Protein AF-A0A5S9M7L2-F1 (afdb_monomer)

Solvent-a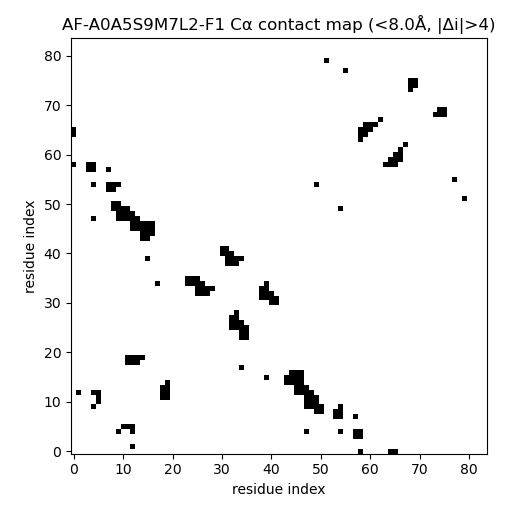ccessible surface area (backbone atoms only — not comparable to full-atom values): 5354 Å² total; per-residue (Å²): 95,74,65,55,42,47,76,52,55,33,80,43,42,24,55,74,79,47,75,61,54,97,84,58,51,79,45,82,67,80,80,27,41,29,49,75,86,44,77,41,59,72,82,81,47,76,50,72,44,59,60,63,87,48,41,54,58,63,47,66,37,87,87,30,58,52,50,51,39,51,74,71,69,50,89,82,85,91,81,90,82,82,91,126

InterPro domains:
  IPR010273 Protein of unknown function DUF881 [PF05949] (1-81)
  IPR010273 Protein of unknown function DUF881 [PTHR37313] (2-80)

Foldseek 3Di:
DVVLLVVLPFPWKDKVPHTDDPPWDWDDDDQWIAIPNDTDGDPIDMDTDDDCVRRVVSCVPVVHPVVVCVVVVHDDDDDDDDDD

Radius of gyration: 13.01 Å; Cα contacts (8 Å, |Δi|>4): 104; chains: 1; bounding box: 28×36×25 Å

Mean predicted aligned error: 3.3 Å

pLDDT: mean 93.08, std 5.66, range [51.66, 97.5]

Organism: Bacillus safensis (NCBI:txid561879)

Structure (mmCIF, N/CA/C/O backbone):
data_AF-A0A5S9M7L2-F1
#
_entry.id   AF-A0A5S9M7L2-F1
#
loop_
_atom_site.group_PDB
_atom_site.id
_atom_site.type_symbol
_atom_site.label_atom_id
_atom_site.label_alt_id
_atom_site.label_comp_id
_atom_site.label_asym_id
_atom_site.label_entity_id
_atom_site.label_seq_id
_atom_site.pdbx_PDB_ins_code
_atom_site.Cartn_x
_atom_site.Cartn_y
_atom_site.Cartn_z
_atom_site.occupancy
_atom_site.B_iso_or_equiv
_atom_site.auth_seq_id
_atom_site.auth_comp_id
_atom_site.auth_asym_id
_atom_site.auth_atom_id
_atom_site.pdbx_PDB_model_num
ATOM 1 N N . MET A 1 1 ? -0.419 5.084 -5.575 1.00 87.94 1 MET A N 1
ATOM 2 C CA . MET A 1 1 ? -0.109 3.750 -5.031 1.00 87.94 1 MET A CA 1
ATOM 3 C C . MET A 1 1 ? -1.121 2.665 -5.369 1.00 87.94 1 MET A C 1
ATOM 5 O O . MET A 1 1 ? -0.760 1.770 -6.113 1.00 87.94 1 MET A O 1
ATOM 9 N N . ILE A 1 2 ? -2.370 2.687 -4.875 1.00 93.12 2 ILE A N 1
ATOM 10 C CA . ILE A 1 2 ? -3.299 1.550 -5.100 1.00 93.12 2 ILE A CA 1
ATOM 11 C C . ILE A 1 2 ? -3.548 1.294 -6.593 1.00 93.12 2 ILE A C 1
ATOM 13 O O . ILE A 1 2 ? -3.420 0.167 -7.063 1.00 93.12 2 ILE A O 1
ATOM 17 N N . ASN A 1 3 ? -3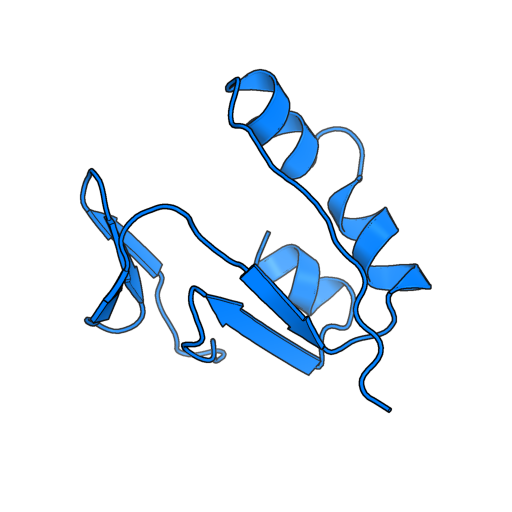.812 2.358 -7.352 1.00 91.38 3 ASN A N 1
ATOM 18 C CA . ASN A 1 3 ? -3.985 2.256 -8.800 1.00 91.38 3 ASN A CA 1
ATOM 19 C C . ASN A 1 3 ? -2.696 1.822 -9.509 1.00 91.38 3 ASN A C 1
ATOM 21 O O . ASN A 1 3 ? -2.770 1.027 -10.434 1.00 91.38 3 ASN A O 1
ATOM 25 N N . GLU A 1 4 ? -1.525 2.289 -9.066 1.00 92.19 4 GLU A N 1
ATOM 26 C CA . GLU A 1 4 ? -0.235 1.883 -9.648 1.00 92.19 4 GLU A CA 1
ATOM 27 C C . GLU A 1 4 ? -0.011 0.381 -9.486 1.00 92.19 4 GLU A C 1
ATOM 29 O O . GLU A 1 4 ? 0.373 -0.277 -10.446 1.00 92.19 4 GLU A O 1
ATOM 34 N N . LEU A 1 5 ? -0.328 -0.182 -8.315 1.00 95.06 5 LEU A N 1
ATOM 35 C CA . LEU A 1 5 ? -0.255 -1.623 -8.080 1.00 95.06 5 LEU A CA 1
ATOM 36 C C . LEU A 1 5 ? -1.156 -2.392 -9.054 1.00 95.06 5 LEU A C 1
ATOM 38 O O . LEU A 1 5 ? -0.691 -3.333 -9.693 1.00 95.06 5 LEU A O 1
ATOM 42 N N . PHE A 1 6 ? -2.416 -1.974 -9.218 1.00 95.19 6 PHE A N 1
ATOM 43 C CA . PHE A 1 6 ? -3.337 -2.623 -10.158 1.00 95.19 6 PHE A CA 1
ATOM 44 C C . PHE A 1 6 ? -2.890 -2.488 -11.619 1.00 95.19 6 PHE A C 1
ATOM 46 O O . PHE A 1 6 ? -2.883 -3.480 -12.344 1.00 95.19 6 PHE A O 1
ATOM 53 N N . ILE A 1 7 ? -2.468 -1.293 -12.045 1.00 94.00 7 ILE A N 1
ATOM 54 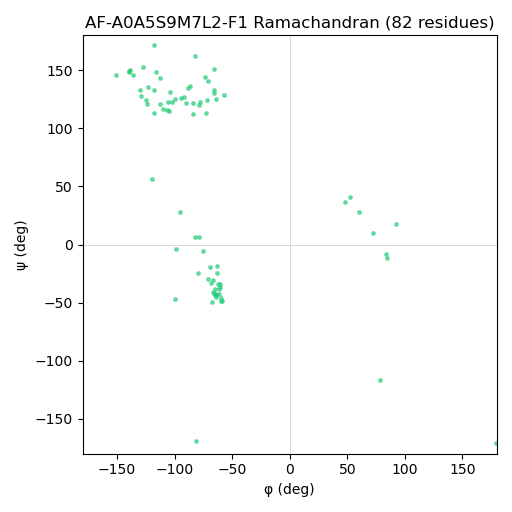C CA . ILE A 1 7 ? -1.954 -1.040 -13.403 1.00 94.00 7 ILE A CA 1
ATOM 55 C C . ILE A 1 7 ? -0.709 -1.893 -13.682 1.00 94.00 7 ILE A C 1
ATOM 57 O O . ILE A 1 7 ? -0.523 -2.370 -14.798 1.00 94.00 7 ILE A O 1
ATOM 61 N N . SER A 1 8 ? 0.105 -2.142 -12.658 1.00 95.19 8 SER A N 1
ATOM 62 C CA . SER A 1 8 ? 1.328 -2.948 -12.743 1.00 95.19 8 SER A CA 1
ATOM 63 C C . SER A 1 8 ? 1.081 -4.457 -12.648 1.00 95.19 8 SER A C 1
ATOM 65 O O . SER A 1 8 ? 2.031 -5.232 -12.575 1.00 95.19 8 SER A O 1
ATOM 67 N N . GLY A 1 9 ? -0.182 -4.896 -12.640 1.00 95.50 9 GLY A N 1
ATOM 68 C CA . GLY A 1 9 ? -0.543 -6.312 -12.671 1.00 95.50 9 GLY A CA 1
ATOM 69 C C . GLY A 1 9 ? -0.746 -6.963 -11.302 1.00 95.50 9 GLY A C 1
ATOM 70 O O . GLY A 1 9 ? -0.735 -8.191 -11.210 1.00 95.50 9 GLY A O 1
ATOM 71 N N . ALA A 1 10 ? -0.950 -6.191 -10.229 1.00 96.81 10 ALA A N 1
ATOM 72 C CA . ALA A 1 10 ? -1.381 -6.767 -8.957 1.00 96.81 10 ALA A CA 1
ATOM 73 C C . ALA A 1 10 ? -2.782 -7.392 -9.097 1.00 96.81 10 ALA A C 1
ATOM 75 O O . ALA A 1 10 ? -3.745 -6.732 -9.482 1.00 96.81 10 ALA A O 1
ATOM 76 N N . SER A 1 11 ? -2.904 -8.666 -8.731 1.00 95.56 11 SER A N 1
ATOM 77 C CA . SER A 1 11 ? -4.162 -9.431 -8.738 1.00 95.56 11 SER A CA 1
ATOM 78 C C . SER A 1 11 ? -5.054 -9.143 -7.524 1.00 95.56 11 SER A C 1
ATOM 80 O O . SER A 1 11 ? -6.273 -9.322 -7.564 1.00 95.56 11 SER A O 1
ATOM 82 N N . ALA A 1 12 ? -4.450 -8.695 -6.425 1.00 96.50 12 ALA A N 1
ATOM 83 C CA . ALA A 1 12 ? -5.138 -8.292 -5.210 1.00 96.50 12 ALA A CA 1
ATOM 84 C C . ALA A 1 12 ? -4.321 -7.227 -4.482 1.00 96.50 12 ALA A C 1
ATOM 86 O O . ALA A 1 12 ? -3.091 -7.281 -4.485 1.00 96.50 12 ALA A O 1
ATOM 87 N N . VAL A 1 13 ? -5.018 -6.296 -3.833 1.00 97.31 13 VAL A N 1
ATOM 88 C CA . VAL A 1 13 ? -4.437 -5.255 -2.980 1.00 97.31 13 VAL A CA 1
ATOM 89 C C . VAL A 1 13 ? -5.269 -5.154 -1.702 1.00 97.31 13 VAL A C 1
ATOM 91 O O . VAL A 1 13 ? -6.487 -5.343 -1.738 1.00 97.31 13 VAL A O 1
ATOM 94 N N . SER A 1 14 ? -4.633 -4.862 -0.570 1.00 97.50 14 SER A N 1
ATOM 95 C CA . SER A 1 14 ? -5.305 -4.611 0.707 1.00 97.50 14 SER A CA 1
ATOM 96 C C . SER A 1 14 ? -4.672 -3.457 1.475 1.00 97.50 14 SER A C 1
ATOM 98 O O . SER A 1 14 ? -3.455 -3.283 1.415 1.00 97.50 14 SER A O 1
ATOM 100 N N . ILE A 1 15 ? -5.481 -2.743 2.258 1.00 97.19 15 ILE A N 1
ATOM 101 C CA . ILE A 1 15 ? -5.039 -1.732 3.230 1.00 97.19 15 ILE A CA 1
ATOM 102 C C . ILE A 1 15 ? -5.344 -2.269 4.627 1.00 97.19 15 ILE A C 1
ATOM 104 O O . ILE A 1 15 ? -6.495 -2.594 4.908 1.00 97.19 15 ILE A O 1
ATOM 108 N N . ASN A 1 16 ? -4.327 -2.413 5.481 1.00 95.75 16 ASN A N 1
ATOM 109 C CA . ASN A 1 16 ? -4.450 -2.975 6.836 1.00 95.75 16 ASN A CA 1
ATOM 110 C C . ASN A 1 16 ? -5.241 -4.302 6.874 1.00 95.75 16 ASN A C 1
ATOM 112 O O . ASN A 1 16 ? -6.015 -4.570 7.787 1.00 95.75 16 ASN A O 1
ATOM 116 N N . GLY A 1 17 ? -5.062 -5.137 5.845 1.00 95.12 17 GLY A N 1
ATOM 117 C CA . GLY A 1 17 ? -5.747 -6.424 5.696 1.00 95.12 17 GLY A CA 1
ATOM 118 C C . GLY A 1 17 ? -7.142 -6.367 5.058 1.00 95.12 17 GLY A C 1
ATOM 119 O O . GLY A 1 17 ? -7.646 -7.408 4.642 1.00 95.12 17 GLY A O 1
ATOM 120 N N . GLN A 1 18 ? -7.756 -5.191 4.888 1.00 97.44 18 GLN A N 1
ATOM 121 C CA . GLN A 1 18 ? -9.018 -5.065 4.152 1.00 97.44 18 GLN A CA 1
ATOM 122 C C . GLN A 1 18 ? -8.766 -5.089 2.643 1.00 97.44 18 GLN A C 1
ATOM 124 O O . GLN A 1 18 ? -8.054 -4.238 2.105 1.00 97.44 18 GLN A O 1
ATOM 129 N N . ARG A 1 19 ? -9.358 -6.070 1.953 1.00 96.81 19 ARG A N 1
ATOM 130 C CA . ARG A 1 19 ? -9.236 -6.236 0.499 1.00 96.81 19 ARG A CA 1
ATOM 131 C C . A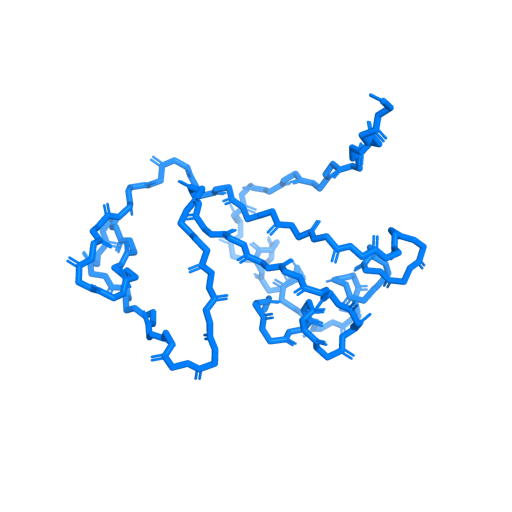RG A 1 19 ? -9.888 -5.069 -0.241 1.00 96.81 19 ARG A C 1
ATOM 133 O O . ARG A 1 19 ? -11.048 -4.756 0.002 1.00 96.81 19 ARG A O 1
ATOM 140 N N . ILE A 1 20 ? -9.156 -4.497 -1.191 1.00 97.44 20 ILE A N 1
ATOM 141 C CA . ILE A 1 20 ? -9.646 -3.461 -2.098 1.00 97.44 20 ILE A CA 1
ATOM 142 C C . ILE A 1 20 ? -10.276 -4.115 -3.328 1.00 97.44 20 ILE A C 1
ATOM 144 O O . ILE A 1 20 ? -9.720 -5.049 -3.913 1.00 97.44 20 ILE A O 1
ATOM 148 N N . THR A 1 21 ? -11.443 -3.616 -3.722 1.00 94.50 21 THR A N 1
ATOM 149 C CA . THR A 1 21 ? -12.156 -4.017 -4.939 1.00 94.50 21 THR A CA 1
ATOM 150 C C . THR A 1 21 ? -12.302 -2.831 -5.892 1.00 94.50 21 THR A C 1
ATOM 152 O O . THR A 1 21 ? -12.037 -1.692 -5.519 1.00 94.50 21 THR A O 1
ATOM 155 N N . HIS A 1 22 ? -12.775 -3.070 -7.117 1.00 90.62 22 HIS A N 1
ATOM 156 C CA . HIS A 1 22 ? -13.044 -1.992 -8.079 1.00 90.62 22 HIS A CA 1
ATOM 157 C C . HIS A 1 22 ? -14.137 -1.010 -7.632 1.00 90.62 22 HIS A C 1
ATOM 159 O O . HIS A 1 22 ? -14.221 0.086 -8.175 1.00 90.62 22 HIS A O 1
ATOM 165 N N . GLN A 1 23 ? -14.979 -1.401 -6.674 1.00 94.19 23 GLN A N 1
ATOM 166 C CA . GLN A 1 23 ? -16.047 -0.563 -6.125 1.00 94.19 23 GLN A CA 1
ATOM 167 C C . GLN A 1 23 ? -15.647 0.088 -4.799 1.00 94.19 23 GLN A C 1
ATOM 169 O O . GLN A 1 23 ? -16.421 0.873 -4.257 1.00 94.19 23 GLN A O 1
ATOM 174 N N . SER A 1 24 ? -14.460 -0.241 -4.279 1.00 96.12 24 SER A N 1
ATOM 175 C CA . SER A 1 24 ? -14.002 0.294 -3.008 1.00 96.12 24 SER A CA 1
ATOM 176 C C . SER A 1 24 ? -13.655 1.774 -3.130 1.00 96.12 24 SER A C 1
ATOM 178 O O . SER A 1 24 ? -13.033 2.196 -4.106 1.00 96.12 24 SER A O 1
ATOM 180 N N . TYR A 1 25 ? -13.998 2.555 -2.111 1.00 95.56 25 TYR A N 1
ATOM 181 C CA . TYR A 1 25 ? -13.594 3.952 -1.996 1.00 95.56 25 TYR A CA 1
ATOM 182 C C . TYR A 1 25 ? -12.692 4.160 -0.782 1.00 95.56 25 TYR A C 1
ATOM 184 O O . TYR A 1 25 ? -12.807 3.482 0.240 1.00 95.56 25 TYR A O 1
ATOM 192 N N . ILE A 1 26 ? -11.780 5.122 -0.908 1.00 95.31 26 ILE A N 1
ATOM 193 C CA . ILE A 1 26 ? -10.795 5.456 0.118 1.00 95.31 26 ILE A CA 1
ATOM 194 C C . ILE A 1 26 ? -10.932 6.943 0.432 1.00 95.31 26 ILE A C 1
ATOM 196 O O . ILE A 1 26 ? -10.824 7.777 -0.465 1.00 95.31 26 ILE A O 1
ATOM 200 N N . HIS A 1 27 ? -11.155 7.276 1.701 1.00 94.88 27 HIS A N 1
ATOM 201 C CA . HIS A 1 27 ? -11.284 8.655 2.169 1.00 94.88 27 HIS A CA 1
ATOM 202 C C . HIS A 1 27 ? -10.362 8.906 3.365 1.00 94.88 27 HIS A C 1
ATOM 204 O O . HIS A 1 27 ? -10.405 8.182 4.357 1.00 94.88 27 HIS A O 1
ATOM 210 N N . CYS A 1 28 ? -9.545 9.959 3.302 1.00 90.75 28 CYS A N 1
ATOM 211 C CA . CYS A 1 28 ? -8.764 10.427 4.448 1.00 90.75 28 CYS A CA 1
ATOM 212 C C . CYS A 1 28 ? -9.647 11.233 5.411 1.00 90.75 28 CYS A C 1
ATOM 214 O O . CYS A 1 28 ? -10.225 12.235 4.997 1.00 90.75 28 CYS A O 1
ATOM 216 N N . ASN A 1 29 ? -9.734 10.813 6.673 1.00 90.69 29 ASN A N 1
ATOM 217 C CA . ASN A 1 29 ? -10.528 11.461 7.719 1.00 90.69 29 ASN A CA 1
ATOM 218 C C . ASN A 1 29 ? -9.620 11.912 8.875 1.00 90.69 29 ASN A C 1
ATOM 220 O O . ASN A 1 29 ? -9.801 11.513 10.023 1.00 90.69 29 ASN A O 1
ATOM 224 N N . GLY A 1 30 ? -8.604 12.722 8.562 1.00 88.19 30 GLY A N 1
ATOM 225 C CA . GLY A 1 30 ? -7.613 13.193 9.531 1.00 88.19 30 GLY A CA 1
ATOM 226 C C . GLY A 1 30 ? -6.564 12.116 9.838 1.00 88.19 30 GLY A C 1
ATOM 227 O O . GLY A 1 30 ? -5.825 11.743 8.930 1.00 88.19 30 GLY A O 1
ATOM 228 N N . PRO A 1 31 ? -6.462 11.607 11.082 1.00 88.94 31 PRO A N 1
ATOM 229 C CA . PRO A 1 31 ? -5.426 10.636 11.453 1.00 88.94 31 PRO A CA 1
ATOM 230 C C . PRO A 1 31 ? -5.684 9.211 10.929 1.00 88.94 31 PRO A C 1
ATOM 232 O O . PRO A 1 31 ? -4.849 8.328 11.126 1.00 88.94 31 PRO A O 1
ATOM 235 N N . VAL A 1 32 ? -6.838 8.965 10.298 1.00 93.88 32 VAL A N 1
ATOM 236 C CA . VAL A 1 32 ? -7.259 7.643 9.816 1.00 93.88 32 VAL A CA 1
ATOM 237 C C . VAL A 1 32 ? -7.655 7.682 8.342 1.00 93.88 32 VAL A C 1
ATOM 239 O O . VAL A 1 32 ? -8.143 8.693 7.830 1.00 93.88 32 VAL A O 1
ATOM 242 N N . VAL A 1 33 ? -7.514 6.541 7.673 1.00 95.00 33 VAL A N 1
ATOM 243 C CA . VAL A 1 33 ? -8.056 6.303 6.332 1.00 95.00 33 VAL A CA 1
ATOM 244 C C . VAL A 1 33 ? -9.297 5.430 6.459 1.00 95.00 33 VAL A C 1
ATOM 246 O O . VAL A 1 33 ? -9.282 4.410 7.134 1.00 95.00 33 VAL A O 1
ATOM 249 N N . THR A 1 34 ? -10.386 5.828 5.812 1.00 96.44 34 THR A N 1
ATOM 250 C CA . THR A 1 34 ? -11.627 5.054 5.743 1.00 96.44 34 THR A CA 1
ATOM 251 C C . THR A 1 34 ? -11.691 4.313 4.416 1.00 96.44 34 THR A C 1
ATOM 253 O O . THR A 1 34 ? -11.589 4.945 3.366 1.00 96.44 34 THR A O 1
ATOM 256 N N . VAL A 1 35 ? -11.878 2.997 4.468 1.00 97.31 35 VAL A N 1
ATOM 257 C CA . VAL A 1 35 ? -12.069 2.117 3.311 1.00 97.31 35 VAL A CA 1
ATOM 258 C C . VAL A 1 35 ? -13.453 1.494 3.424 1.00 97.31 35 VAL A C 1
ATOM 260 O O . VAL A 1 35 ? -13.711 0.730 4.351 1.00 97.31 35 VAL A O 1
ATOM 263 N N . ASP A 1 36 ? -14.358 1.835 2.510 1.00 96.50 36 ASP A N 1
ATOM 264 C CA . ASP A 1 36 ? -15.730 1.300 2.492 1.00 96.50 36 ASP A CA 1
ATOM 265 C C . ASP A 1 36 ? -16.469 1.446 3.838 1.00 96.50 36 ASP A C 1
ATOM 267 O O . ASP A 1 36 ? -17.149 0.540 4.315 1.00 96.50 36 ASP A O 1
ATOM 271 N N . GLY A 1 37 ? -16.285 2.597 4.493 1.00 95.88 37 GLY A N 1
ATOM 272 C CA . GLY A 1 37 ? -16.885 2.909 5.796 1.00 95.88 37 GLY A CA 1
ATOM 273 C C . GLY A 1 37 ? -16.115 2.371 7.008 1.00 95.88 37 GLY A C 1
ATOM 274 O O . GLY A 1 37 ? -16.421 2.758 8.134 1.00 95.88 37 GLY A O 1
ATOM 275 N N . VAL A 1 38 ? -15.085 1.547 6.804 1.00 96.31 38 VAL A N 1
ATOM 276 C 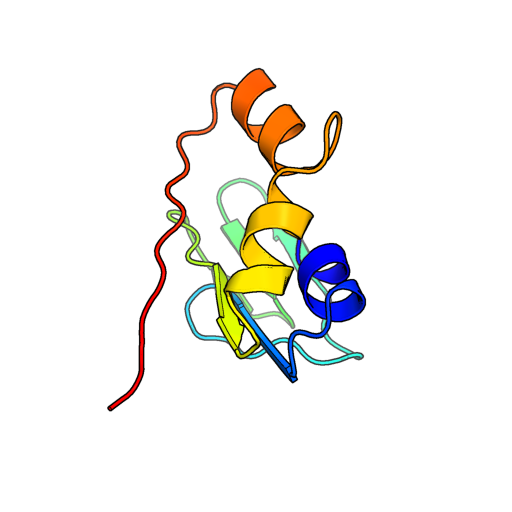CA . VAL A 1 38 ? -14.237 1.004 7.874 1.00 96.31 38 VAL A CA 1
ATOM 277 C C . VAL A 1 38 ? -13.004 1.880 8.062 1.00 96.31 38 VAL A C 1
ATOM 279 O O . VAL A 1 38 ? -12.270 2.146 7.113 1.00 96.31 38 VAL A O 1
ATOM 282 N N . GLN A 1 39 ? -12.765 2.336 9.289 1.00 96.44 39 GLN A N 1
ATOM 283 C CA . GLN A 1 39 ? -11.623 3.187 9.614 1.00 96.44 39 GLN A CA 1
ATOM 284 C C . GLN A 1 39 ? -10.376 2.367 9.942 1.00 96.44 39 GLN A C 1
ATOM 286 O O . GLN A 1 39 ? -10.425 1.421 10.724 1.00 96.44 39 GLN A O 1
ATOM 291 N N . HIS A 1 40 ? -9.246 2.805 9.399 1.00 96.19 40 HIS A N 1
ATOM 292 C CA . HIS A 1 40 ? -7.925 2.234 9.609 1.00 96.19 40 HIS A CA 1
ATOM 293 C C . HIS A 1 40 ? -6.985 3.324 10.128 1.00 96.19 40 HIS A C 1
ATOM 295 O O . HIS A 1 40 ? -6.832 4.345 9.453 1.00 96.19 40 HIS A O 1
ATOM 301 N N . PRO A 1 41 ? -6.372 3.166 11.313 1.00 94.12 41 PRO A N 1
ATOM 302 C CA . PRO A 1 41 ? -5.358 4.091 11.803 1.00 94.12 41 PRO A CA 1
ATOM 303 C C . PRO A 1 41 ? -3.975 3.787 11.216 1.00 94.12 41 PRO A C 1
ATOM 305 O O . PRO A 1 41 ? -3.711 2.683 10.733 1.00 94.12 41 PRO A O 1
ATOM 308 N N . ALA A 1 42 ? -3.080 4.771 11.299 1.00 91.50 42 ALA A N 1
ATOM 309 C CA . ALA A 1 42 ? -1.660 4.561 11.047 1.00 91.50 42 ALA A CA 1
ATOM 310 C C . ALA A 1 42 ? -1.039 3.630 12.120 1.00 91.50 42 ALA A C 1
ATOM 312 O O . ALA A 1 42 ? -1.486 3.653 13.271 1.00 91.50 42 ALA A O 1
ATOM 313 N N . PRO A 1 43 ? 0.013 2.853 11.792 1.00 93.31 43 PRO A N 1
ATOM 314 C CA . PRO A 1 43 ? 0.691 2.768 10.495 1.00 93.31 43 PRO A CA 1
ATOM 315 C C . PRO A 1 43 ? -0.130 2.019 9.435 1.00 93.31 43 PRO A C 1
ATOM 317 O O . PRO A 1 43 ? -0.812 1.040 9.732 1.00 93.31 43 PRO A O 1
ATOM 320 N N . PHE A 1 44 ? -0.039 2.474 8.183 1.00 93.38 44 PHE A N 1
ATOM 321 C CA . PHE A 1 44 ? -0.732 1.850 7.057 1.00 93.38 44 PHE A CA 1
ATOM 322 C C . PHE A 1 44 ? 0.141 0.781 6.407 1.00 93.38 44 PHE A C 1
ATOM 324 O O . PHE A 1 44 ? 1.230 1.070 5.915 1.00 93.38 44 PHE A O 1
ATOM 331 N N . VAL A 1 45 ? -0.362 -0.447 6.357 1.00 95.19 45 VAL A N 1
ATOM 332 C CA . VAL A 1 45 ? 0.262 -1.566 5.654 1.00 95.19 45 VAL A CA 1
ATOM 333 C C . VAL A 1 45 ? -0.514 -1.824 4.376 1.00 95.19 45 VAL A C 1
ATOM 335 O O . VAL A 1 45 ? -1.682 -2.217 4.407 1.00 95.19 45 VAL A O 1
ATOM 338 N N . ILE A 1 46 ? 0.149 -1.611 3.243 1.00 95.75 46 ILE A N 1
ATOM 339 C CA . ILE A 1 46 ? -0.425 -1.866 1.927 1.00 95.75 46 ILE A CA 1
ATOM 340 C C . ILE A 1 46 ? 0.234 -3.118 1.374 1.00 95.75 46 ILE A C 1
ATOM 342 O O . ILE A 1 46 ? 1.444 -3.168 1.173 1.00 95.75 46 ILE A O 1
ATOM 346 N N . SER A 1 47 ? -0.569 -4.159 1.186 1.00 96.12 47 SER A N 1
ATOM 347 C CA 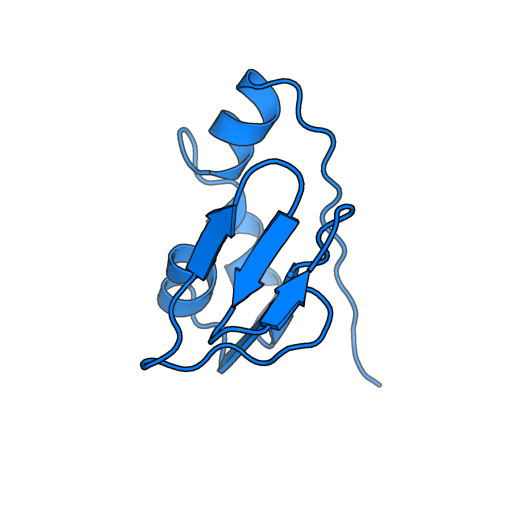. SER A 1 47 ? -0.113 -5.453 0.678 1.00 96.12 47 SER A CA 1
ATOM 348 C C . SER A 1 47 ? -0.698 -5.696 -0.701 1.00 96.12 47 SER A C 1
ATOM 350 O O . SER A 1 47 ? -1.843 -5.330 -0.962 1.00 96.12 47 SER A O 1
ATOM 352 N N . ALA A 1 48 ? 0.084 -6.320 -1.576 1.00 96.44 48 ALA A N 1
ATOM 353 C CA . ALA A 1 48 ? -0.335 -6.659 -2.926 1.00 96.44 48 ALA A CA 1
ATOM 354 C C . ALA A 1 48 ? 0.169 -8.047 -3.327 1.00 96.44 48 ALA A C 1
ATOM 356 O O . ALA A 1 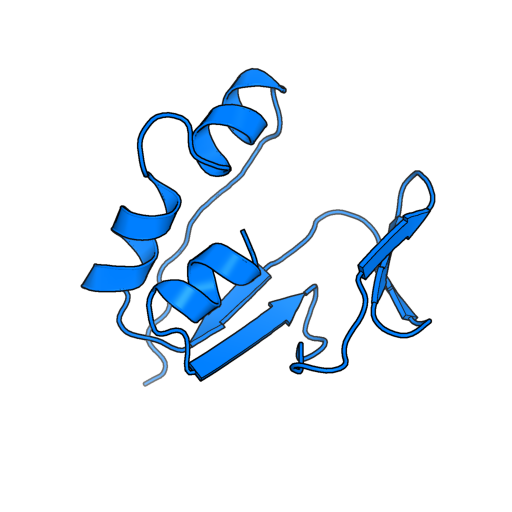48 ? 1.243 -8.469 -2.900 1.00 96.44 48 ALA A O 1
ATOM 357 N N . ILE A 1 49 ? -0.606 -8.741 -4.161 1.00 96.69 49 ILE A N 1
ATOM 358 C CA . ILE A 1 49 ? -0.245 -10.037 -4.746 1.00 96.69 49 ILE A CA 1
ATOM 359 C C . ILE A 1 49 ? 0.010 -9.841 -6.239 1.00 96.69 49 ILE A C 1
ATOM 361 O O . ILE A 1 49 ? -0.909 -9.508 -6.988 1.00 96.69 49 ILE A O 1
ATOM 365 N N . GLY A 1 50 ? 1.237 -10.091 -6.682 1.00 95.62 50 GLY A N 1
ATOM 366 C CA . GLY A 1 50 ? 1.644 -10.039 -8.085 1.00 95.62 50 GLY A CA 1
ATOM 367 C C . GLY A 1 50 ? 3.128 -10.362 -8.234 1.00 95.62 50 GLY A C 1
ATOM 368 O O . GLY A 1 50 ? 3.763 -10.790 -7.268 1.00 95.62 50 GLY A O 1
ATOM 369 N N . ASP A 1 51 ? 3.680 -10.160 -9.430 1.00 95.88 51 ASP A N 1
ATOM 370 C CA . ASP A 1 51 ? 5.107 -10.377 -9.672 1.00 95.88 51 ASP A CA 1
ATOM 371 C C . ASP A 1 51 ? 5.938 -9.256 -9.015 1.00 95.88 51 ASP A C 1
ATOM 373 O O . ASP A 1 51 ? 5.879 -8.105 -9.457 1.00 95.88 51 ASP A O 1
ATOM 377 N N . PRO A 1 52 ? 6.743 -9.547 -7.976 1.00 94.56 52 PRO A N 1
ATOM 378 C CA . PRO A 1 52 ? 7.556 -8.532 -7.317 1.00 94.56 52 PRO A CA 1
ATOM 379 C C . PRO A 1 52 ? 8.605 -7.905 -8.246 1.00 94.56 52 PRO A C 1
ATOM 381 O O . PRO A 1 52 ? 9.010 -6.772 -7.993 1.00 94.56 52 PRO A O 1
ATOM 384 N N . ALA A 1 53 ? 9.035 -8.600 -9.307 1.00 94.69 53 ALA A N 1
ATOM 385 C CA . ALA A 1 53 ? 9.947 -8.044 -10.305 1.00 94.69 53 ALA A CA 1
ATOM 386 C C . ALA A 1 53 ? 9.289 -6.946 -11.158 1.00 94.69 53 ALA A C 1
ATOM 388 O O . ALA A 1 53 ? 9.997 -6.132 -11.742 1.00 94.69 53 ALA A O 1
ATOM 389 N N . VAL A 1 54 ? 7.953 -6.892 -11.191 1.00 95.44 54 VAL A N 1
ATOM 390 C CA . VAL A 1 54 ? 7.174 -5.847 -11.871 1.00 95.44 54 VAL A CA 1
ATOM 391 C C . VAL A 1 54 ? 6.678 -4.797 -10.876 1.00 95.44 54 VAL A C 1
ATOM 393 O O . VAL A 1 54 ? 6.842 -3.600 -11.104 1.00 95.44 54 VAL A O 1
ATOM 396 N N . LEU A 1 55 ? 6.114 -5.228 -9.743 1.00 95.19 55 LEU A N 1
ATOM 397 C CA . LEU A 1 55 ? 5.477 -4.323 -8.783 1.00 95.19 55 LEU A CA 1
ATOM 398 C C . LEU A 1 55 ? 6.470 -3.378 -8.095 1.00 95.19 55 LEU A C 1
ATOM 400 O O . LEU A 1 55 ? 6.161 -2.204 -7.911 1.00 95.19 55 LEU A O 1
ATOM 404 N N . ILE A 1 56 ? 7.658 -3.861 -7.711 1.00 93.94 56 ILE A N 1
ATOM 405 C CA . ILE A 1 56 ? 8.628 -3.033 -6.977 1.00 93.94 56 ILE A CA 1
ATOM 406 C C . ILE A 1 56 ? 9.180 -1.903 -7.863 1.00 93.94 56 ILE A C 1
ATOM 408 O O . ILE A 1 56 ? 9.141 -0.754 -7.419 1.00 93.94 56 ILE A O 1
ATOM 412 N N . PRO A 1 57 ? 9.655 -2.149 -9.101 1.00 93.31 57 PRO A N 1
ATOM 413 C CA . PRO A 1 57 ? 10.076 -1.061 -9.983 1.00 93.31 57 PRO A CA 1
ATOM 414 C C . PRO A 1 57 ? 8.951 -0.076 -10.302 1.00 93.31 57 PRO A C 1
ATOM 416 O O . PRO A 1 57 ? 9.202 1.122 -10.358 1.00 93.31 57 PRO A O 1
ATOM 419 N N . ALA A 1 58 ? 7.714 -0.556 -10.459 1.00 92.75 58 ALA A N 1
ATOM 420 C CA . ALA A 1 58 ? 6.581 0.311 -10.765 1.00 92.75 58 ALA A CA 1
ATOM 421 C C . ALA A 1 58 ? 6.222 1.285 -9.631 1.00 92.75 58 ALA A C 1
ATOM 423 O O . ALA A 1 58 ? 5.760 2.391 -9.894 1.00 92.75 58 ALA A O 1
ATOM 424 N N . LEU A 1 59 ? 6.464 0.908 -8.372 1.00 92.06 59 LEU A N 1
ATOM 425 C CA . LEU A 1 59 ? 6.333 1.833 -7.242 1.00 92.06 59 LEU A CA 1
ATOM 426 C C . LEU A 1 59 ? 7.448 2.890 -7.222 1.00 92.06 59 LEU A C 1
ATOM 428 O O . LEU A 1 59 ? 7.211 4.008 -6.781 1.00 92.06 59 LEU A O 1
ATOM 432 N N . ASN A 1 60 ? 8.638 2.557 -7.728 1.00 90.50 60 ASN A N 1
ATOM 433 C CA . ASN A 1 60 ? 9.818 3.431 -7.754 1.00 90.50 60 ASN A CA 1
ATOM 434 C C . ASN A 1 60 ? 9.968 4.197 -9.083 1.00 90.50 60 ASN A C 1
ATOM 436 O O . ASN A 1 60 ? 11.082 4.511 -9.506 1.00 90.50 60 ASN A O 1
ATOM 440 N N . ILE A 1 61 ? 8.861 4.464 -9.782 1.00 90.75 61 ILE A N 1
ATOM 441 C CA . ILE A 1 61 ? 8.877 5.321 -10.972 1.00 90.75 61 ILE A CA 1
ATOM 442 C C . ILE A 1 61 ? 9.241 6.744 -10.543 1.00 90.75 61 ILE A C 1
ATOM 444 O O . ILE A 1 61 ? 8.653 7.276 -9.603 1.00 90.75 61 ILE A O 1
ATOM 448 N N . ALA A 1 62 ? 10.178 7.364 -11.265 1.00 90.69 62 ALA A N 1
ATOM 449 C CA . ALA A 1 62 ? 10.610 8.732 -11.004 1.00 90.69 62 ALA A CA 1
ATOM 450 C C . ALA A 1 62 ? 9.429 9.717 -11.068 1.00 90.69 62 ALA A C 1
ATOM 452 O O . ALA A 1 62 ? 8.672 9.732 -12.041 1.00 90.69 62 ALA A O 1
ATOM 453 N N . GLY A 1 63 ? 9.284 10.542 -10.033 1.00 89.88 63 GLY A N 1
ATOM 454 C CA . GLY A 1 63 ? 8.150 11.450 -9.850 1.00 89.88 63 GLY A CA 1
ATOM 455 C C . GLY A 1 63 ? 6.841 10.750 -9.463 1.00 89.88 63 GLY A C 1
ATOM 456 O O . GLY A 1 63 ? 5.783 11.376 -9.502 1.00 89.88 63 GLY A O 1
ATOM 457 N N . GLY A 1 64 ? 6.892 9.457 -9.134 1.00 90.75 64 GLY A N 1
ATOM 458 C CA . GLY A 1 64 ? 5.750 8.661 -8.705 1.00 90.75 64 GLY A CA 1
ATOM 459 C C . GLY A 1 64 ? 5.405 8.851 -7.228 1.00 90.75 64 GLY A C 1
ATOM 460 O O . GLY A 1 64 ? 5.906 9.737 -6.534 1.00 90.75 64 GLY A O 1
ATOM 461 N N . VAL A 1 65 ? 4.529 7.984 -6.717 1.00 90.88 65 VAL A N 1
ATOM 462 C CA . VAL A 1 65 ? 4.000 8.138 -5.354 1.00 90.88 65 VAL A CA 1
ATOM 463 C C . VAL A 1 65 ? 5.054 7.900 -4.270 1.00 90.88 65 VAL A C 1
ATOM 465 O O . VAL A 1 65 ? 5.005 8.573 -3.245 1.00 90.88 65 VAL A O 1
ATOM 468 N N . VAL A 1 66 ? 6.028 7.010 -4.480 1.00 92.12 66 VAL A N 1
ATOM 469 C CA . VAL A 1 66 ? 7.130 6.797 -3.518 1.00 92.12 66 VAL A CA 1
ATOM 470 C C . VAL A 1 66 ? 7.996 8.049 -3.371 1.00 92.12 66 VAL A C 1
ATOM 472 O O . VAL A 1 66 ? 8.316 8.446 -2.248 1.00 92.12 66 VAL A O 1
ATOM 475 N N . ASP A 1 67 ? 8.318 8.710 -4.482 1.00 92.69 67 ASP A N 1
ATOM 476 C CA . ASP A 1 67 ? 9.098 9.949 -4.470 1.00 92.69 67 ASP A CA 1
ATOM 477 C C . ASP A 1 67 ? 8.340 11.066 -3.746 1.00 92.69 67 ASP A C 1
ATOM 479 O O . ASP A 1 67 ? 8.915 11.759 -2.906 1.00 92.69 67 ASP A O 1
ATOM 483 N N . GLN A 1 68 ? 7.033 11.197 -4.006 1.00 92.75 68 GLN A N 1
ATOM 484 C CA . GLN A 1 68 ? 6.185 12.177 -3.325 1.00 92.75 68 GLN A CA 1
ATOM 485 C C . GLN A 1 68 ? 6.159 11.945 -1.808 1.00 92.75 68 GLN A C 1
ATOM 487 O O . GLN A 1 68 ? 6.405 12.871 -1.041 1.00 92.75 68 GLN A O 1
ATOM 492 N N . LEU A 1 69 ? 5.927 10.704 -1.365 1.00 92.06 69 LEU A N 1
ATOM 493 C CA . LEU A 1 69 ? 5.918 10.360 0.062 1.00 92.06 69 LEU A CA 1
ATOM 494 C C . LEU A 1 69 ? 7.278 10.630 0.723 1.00 92.06 69 LEU A C 1
ATOM 496 O O . LEU A 1 69 ? 7.335 11.127 1.848 1.00 92.06 69 LEU A O 1
ATOM 500 N N . THR A 1 70 ? 8.371 10.352 0.012 1.00 92.06 70 THR A N 1
ATOM 501 C CA . THR A 1 70 ? 9.731 10.632 0.489 1.00 92.06 70 THR A CA 1
ATOM 502 C C . THR A 1 70 ? 9.972 12.139 0.625 1.00 92.06 70 THR A C 1
ATOM 504 O O . THR A 1 70 ? 10.508 12.583 1.640 1.00 92.06 70 THR A O 1
ATOM 507 N N . SER A 1 71 ? 9.525 12.940 -0.350 1.00 94.25 71 SER A N 1
ATOM 508 C CA . SER A 1 71 ? 9.585 14.410 -0.299 1.00 94.25 71 SER A CA 1
ATOM 509 C C . SER A 1 71 ? 8.759 14.987 0.855 1.00 94.25 71 SER A C 1
ATOM 511 O O . SER A 1 71 ? 9.155 15.972 1.479 1.00 94.25 71 SER A O 1
ATOM 513 N N . ASP A 1 72 ? 7.641 14.347 1.190 1.00 94.25 72 ASP A N 1
ATOM 514 C CA . ASP A 1 72 ? 6.784 14.725 2.316 1.00 94.25 72 ASP A CA 1
ATOM 515 C C . ASP A 1 72 ? 7.332 14.239 3.674 1.00 94.25 72 ASP A C 1
ATOM 517 O O . ASP A 1 72 ? 6.680 14.404 4.704 1.00 94.25 72 ASP A O 1
ATOM 521 N N . HIS A 1 73 ? 8.549 13.675 3.702 1.00 93.88 73 HIS A N 1
ATOM 522 C CA . HIS A 1 73 ? 9.222 13.141 4.892 1.00 93.88 73 HIS A CA 1
ATOM 523 C C . HIS A 1 73 ? 8.441 12.005 5.578 1.00 93.88 73 HIS A C 1
ATOM 525 O O . HIS A 1 73 ? 8.559 11.784 6.788 1.00 93.88 73 HIS A O 1
ATOM 531 N N . ILE A 1 74 ? 7.645 11.261 4.808 1.00 91.81 74 ILE A N 1
ATOM 532 C CA . ILE A 1 74 ? 6.894 10.105 5.291 1.00 91.81 74 ILE A CA 1
ATOM 533 C C . ILE A 1 74 ? 7.811 8.880 5.263 1.00 91.81 74 ILE A C 1
ATOM 535 O O . ILE A 1 74 ? 8.329 8.489 4.219 1.00 91.81 74 ILE A O 1
ATOM 539 N N . SER A 1 75 ? 8.000 8.249 6.424 1.00 90.94 75 SER A N 1
ATOM 540 C CA . SER A 1 75 ? 8.778 7.012 6.532 1.00 90.94 75 SER A CA 1
ATOM 541 C C . SER A 1 75 ? 8.004 5.842 5.929 1.00 90.94 75 SER A C 1
ATOM 543 O O . SER A 1 75 ? 6.876 5.559 6.343 1.00 90.94 75 SER A O 1
ATOM 545 N N . MET A 1 76 ? 8.610 5.150 4.966 1.00 90.81 76 MET A N 1
ATOM 546 C CA . MET A 1 76 ? 8.030 3.968 4.340 1.00 90.81 76 MET A CA 1
ATOM 547 C C . MET A 1 76 ? 9.069 2.870 4.124 1.00 90.81 76 MET A C 1
ATOM 549 O O . MET A 1 76 ? 10.242 3.142 3.880 1.00 90.81 76 MET A O 1
ATOM 553 N N . THR A 1 77 ? 8.606 1.621 4.161 1.00 93.50 77 THR A N 1
ATOM 554 C CA . THR A 1 77 ? 9.426 0.432 3.911 1.00 93.50 77 THR A CA 1
ATOM 555 C C . THR A 1 77 ? 8.716 -0.451 2.898 1.00 93.50 77 THR A C 1
ATOM 557 O O . THR A 1 77 ? 7.524 -0.727 3.036 1.00 93.50 77 THR A O 1
ATOM 560 N N . ILE A 1 78 ? 9.448 -0.912 1.884 1.00 92.81 78 ILE A N 1
ATOM 561 C CA . ILE A 1 78 ? 8.948 -1.862 0.887 1.00 92.81 78 ILE A CA 1
ATOM 562 C C . ILE A 1 78 ? 9.571 -3.226 1.178 1.00 92.81 78 ILE A C 1
ATOM 564 O O . ILE A 1 78 ? 10.791 -3.369 1.188 1.00 92.81 78 ILE A O 1
ATOM 568 N N . GLU A 1 79 ? 8.730 -4.236 1.388 1.00 93.75 79 GLU A N 1
ATOM 569 C CA . GLU A 1 79 ? 9.159 -5.607 1.665 1.00 93.75 79 GLU A CA 1
ATOM 570 C C . GLU A 1 79 ? 8.577 -6.583 0.642 1.00 93.75 79 GLU A C 1
ATOM 572 O O . GLU A 1 79 ? 7.382 -6.563 0.343 1.00 93.75 79 GLU A O 1
ATOM 577 N N . LYS A 1 80 ? 9.412 -7.503 0.151 1.00 93.75 80 LYS A N 1
ATOM 578 C CA . LYS A 1 80 ? 8.969 -8.658 -0.636 1.00 93.75 80 LYS A CA 1
ATOM 5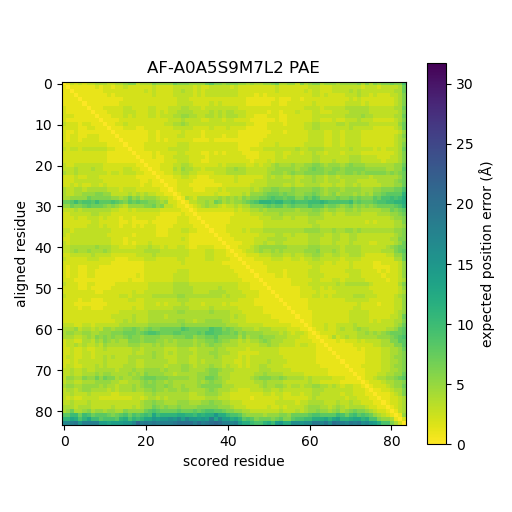79 C C . LYS A 1 80 ? 8.722 -9.838 0.300 1.00 93.75 80 LYS A C 1
ATOM 581 O O . LYS A 1 80 ? 9.631 -10.250 1.017 1.00 93.75 80 LYS A O 1
ATOM 586 N N . ARG A 1 81 ? 7.533 -10.441 0.231 1.00 91.56 81 ARG A N 1
ATOM 587 C CA . ARG A 1 81 ? 7.221 -11.712 0.906 1.00 91.56 81 ARG A CA 1
ATOM 588 C C . ARG A 1 81 ? 6.869 -12.775 -0.123 1.00 91.56 81 ARG A C 1
ATOM 590 O O . ARG A 1 81 ? 6.096 -12.518 -1.041 1.00 91.56 81 ARG A O 1
ATOM 597 N N . ILE A 1 82 ? 7.464 -13.953 0.032 1.00 84.44 82 ILE A N 1
ATOM 598 C CA . ILE A 1 82 ? 7.138 -15.145 -0.751 1.00 84.44 82 ILE A CA 1
ATOM 599 C C . ILE A 1 82 ? 6.278 -16.024 0.149 1.00 84.44 82 ILE A C 1
ATOM 601 O O . ILE A 1 82 ? 6.696 -16.363 1.255 1.00 84.44 82 ILE A O 1
ATOM 605 N N . PHE A 1 83 ? 5.079 -16.356 -0.316 1.00 73.38 83 PHE A N 1
ATOM 606 C CA . PHE A 1 83 ? 4.231 -17.348 0.331 1.00 73.38 83 PHE A CA 1
ATOM 607 C C . PHE A 1 83 ? 4.692 -18.720 -0.174 1.00 73.38 83 PHE A C 1
ATOM 609 O O . PHE A 1 83 ? 4.607 -18.980 -1.375 1.00 73.38 83 PHE A O 1
ATOM 616 N N . VAL A 1 84 ? 5.271 -19.524 0.719 1.00 51.66 84 VAL A N 1
ATOM 617 C CA . VAL A 1 84 ? 5.682 -20.917 0.473 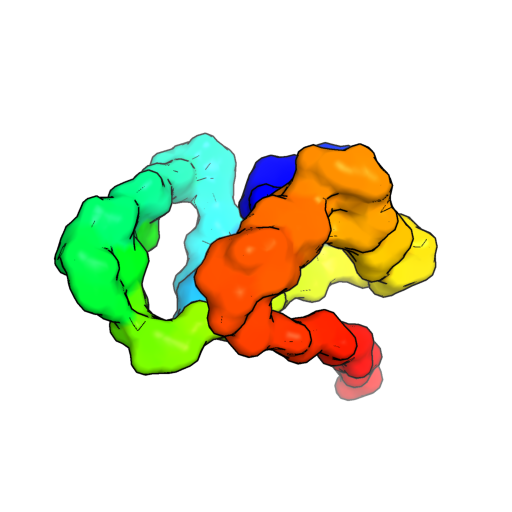1.00 51.66 84 VAL A CA 1
ATOM 618 C C . VAL A 1 84 ? 4.642 -21.839 1.086 1.00 51.66 84 VAL A C 1
ATOM 620 O O . VAL A 1 84 ? 4.196 -21.514 2.211 1.00 51.66 84 VAL A O 1
#

Sequence (84 aa):
MINELFISGASAVSINGQRITHQSYIHCNGPVVTVDGVQHPAPFVISAIGDPAVLIPALNIAGGVVDQLTSDHISMTIEKRIFV

Nearest PDB structures (foldseek):
  3gmg-assembly1_B  TM=9.163E-01  e=4.783E-05  Mycobacterium tuberculosis
  8p51-assembly1_A  TM=1.954E-01  e=4.834E+00  Photorhabdus luminescens

Secondary structure (DSSP, 8-state):
-HHHHHHTT-SEEEETTEEP-TT--EEE-SSEEEETTEEEESSP-EEEES-HHHHHHHHT-TTSHHHHHHHTT-----------